Protein AF-A0A0N0SQZ1-F1 (afdb_monomer_lite)

Foldseek 3Di:
DVVLVVLVVVLVVVLVCQVVVPDPPPDQDLNNQLVVCVVVVVPVSNVVSVVVSVVVSVVCCCPVVPDD

pLDDT: mean 73.26, std 10.01, range [46.41, 85.69]

Radius of gyration: 13.74 Å; chains: 1; bounding box: 39×24×30 Å

Structure (mmCIF, N/CA/C/O backbone):
data_AF-A0A0N0SQZ1-F1
#
_entry.id   AF-A0A0N0SQZ1-F1
#
loop_
_atom_site.group_PDB
_atom_site.id
_atom_site.type_symbol
_atom_site.label_atom_id
_atom_site.label_alt_id
_atom_site.label_comp_id
_atom_site.label_asym_id
_atom_site.label_entity_id
_atom_site.label_seq_id
_atom_site.pdbx_PDB_ins_code
_atom_site.Cartn_x
_atom_site.Cartn_y
_atom_site.Cartn_z
_atom_site.occupancy
_atom_site.B_iso_or_equiv
_atom_site.auth_seq_id
_atom_site.auth_comp_id
_atom_site.auth_asym_id
_atom_site.auth_atom_id
_atom_site.pdbx_PDB_model_num
ATOM 1 N N . ALA A 1 1 ? -14.536 8.970 11.742 1.00 58.91 1 ALA A N 1
ATOM 2 C CA . ALA A 1 1 ? -13.456 9.810 11.173 1.00 58.91 1 ALA A CA 1
ATOM 3 C C . ALA A 1 1 ? -12.062 9.344 11.611 1.00 58.91 1 ALA A C 1
ATOM 5 O O . ALA A 1 1 ? -11.266 9.018 10.741 1.00 58.91 1 ALA A O 1
ATOM 6 N N . GLY A 1 2 ? -11.778 9.230 12.919 1.00 74.12 2 GLY A N 1
ATOM 7 C CA . GLY A 1 2 ? -10.431 8.884 13.414 1.00 74.12 2 GLY A CA 1
ATOM 8 C C . GLY A 1 2 ? -9.904 7.502 13.006 1.00 74.12 2 GLY A C 1
ATOM 9 O O . GLY A 1 2 ? -8.719 7.354 12.752 1.00 74.12 2 GLY A O 1
ATOM 10 N N . LEU A 1 3 ? -10.779 6.507 12.857 1.00 72.81 3 LEU A N 1
ATOM 11 C CA . LEU A 1 3 ? -10.383 5.130 12.542 1.00 72.81 3 LEU A CA 1
ATOM 12 C C . LEU A 1 3 ? -9.880 5.009 11.079 1.00 72.81 3 LEU A C 1
ATOM 14 O O . LEU A 1 3 ? -8.808 4.461 10.843 1.00 72.81 3 LEU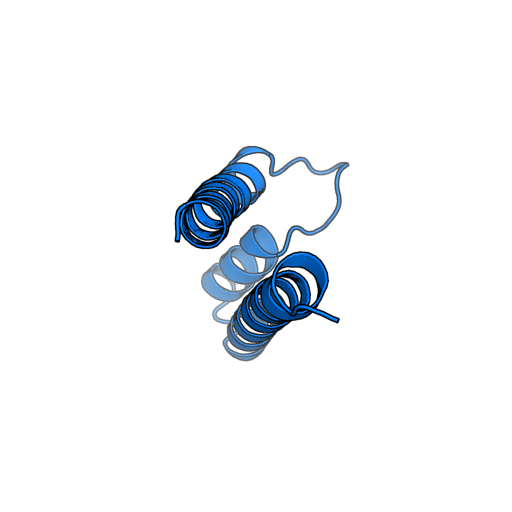 A O 1
ATOM 18 N N . LYS A 1 4 ? -10.566 5.647 10.111 1.00 70.56 4 LYS A N 1
ATOM 19 C CA . LYS A 1 4 ? -10.104 5.754 8.706 1.00 70.56 4 LYS A CA 1
ATOM 20 C C . LYS A 1 4 ? -8.814 6.573 8.570 1.00 70.56 4 LYS A C 1
ATOM 22 O O . LYS A 1 4 ? -7.947 6.242 7.768 1.00 70.56 4 LYS A O 1
ATOM 27 N N . GLN A 1 5 ? -8.668 7.633 9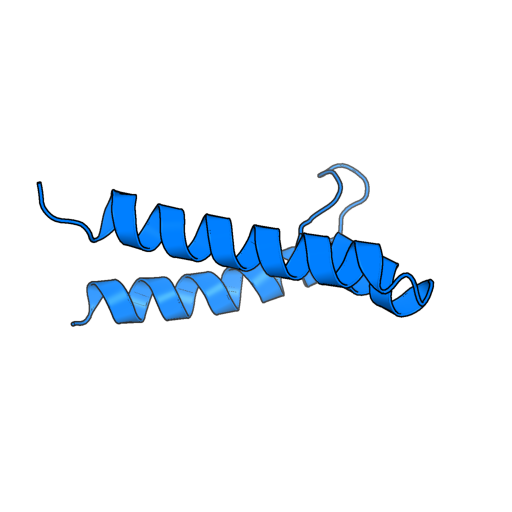.371 1.00 76.19 5 GLN A N 1
ATOM 28 C CA . GLN A 1 5 ? -7.433 8.427 9.419 1.00 76.19 5 GLN A CA 1
ATOM 29 C C . GLN A 1 5 ? -6.263 7.635 10.024 1.00 76.19 5 GLN A C 1
ATOM 31 O O . GLN A 1 5 ? -5.154 7.711 9.501 1.00 76.19 5 GLN A O 1
ATOM 36 N N . GLY A 1 6 ? -6.515 6.831 11.063 1.00 82.00 6 GLY A N 1
ATOM 37 C CA . GLY A 1 6 ? -5.536 5.922 11.660 1.00 82.00 6 GLY A CA 1
ATOM 38 C C . GLY A 1 6 ? -5.047 4.862 10.675 1.00 82.00 6 GLY A C 1
ATOM 39 O O . GLY A 1 6 ? -3.845 4.668 10.543 1.00 82.00 6 GLY A O 1
ATOM 40 N N . TRP A 1 7 ? -5.949 4.262 9.893 1.00 82.00 7 TRP A N 1
ATOM 41 C CA . TRP A 1 7 ? -5.573 3.327 8.827 1.00 82.00 7 TRP A CA 1
ATOM 42 C C . TRP A 1 7 ? -4.705 3.977 7.746 1.00 82.00 7 TRP A C 1
ATOM 44 O O . TRP A 1 7 ? -3.652 3.452 7.395 1.00 82.00 7 TRP A O 1
ATOM 54 N N . ALA A 1 8 ? -5.087 5.163 7.266 1.00 80.06 8 ALA A N 1
ATOM 55 C CA . ALA A 1 8 ? -4.301 5.889 6.271 1.00 80.06 8 ALA A CA 1
ATOM 56 C C . ALA A 1 8 ? -2.910 6.317 6.786 1.00 80.06 8 ALA A C 1
ATOM 58 O O . ALA A 1 8 ? -2.001 6.544 5.981 1.00 80.06 8 ALA A O 1
ATOM 59 N N . PHE A 1 9 ? -2.740 6.458 8.104 1.00 78.81 9 PHE A N 1
ATOM 60 C CA . PHE A 1 9 ? -1.447 6.688 8.747 1.00 78.81 9 PHE A CA 1
ATOM 61 C C . PHE A 1 9 ? -0.639 5.387 8.843 1.00 78.81 9 PHE A C 1
ATOM 63 O O . PHE A 1 9 ? 0.496 5.344 8.371 1.00 78.81 9 PHE A O 1
ATOM 70 N N . SER A 1 10 ? -1.249 4.304 9.336 1.00 83.56 10 SER A N 1
ATOM 71 C CA . SER A 1 10 ? -0.633 2.975 9.388 1.00 83.56 10 SER A CA 1
ATOM 72 C C . SER A 1 10 ? -0.184 2.480 8.011 1.00 83.56 10 SER A C 1
ATOM 74 O O . SER A 1 10 ? 0.907 1.935 7.906 1.00 83.56 10 SER A O 1
ATOM 76 N N . TRP A 1 11 ? -0.951 2.732 6.944 1.00 81.44 11 TRP A N 1
ATOM 77 C CA . TRP A 1 11 ? -0.588 2.360 5.571 1.00 81.44 11 TRP A CA 1
ATOM 78 C C . TRP A 1 11 ? 0.671 3.079 5.073 1.00 81.44 11 TRP A C 1
ATOM 80 O O . TRP A 1 11 ? 1.563 2.466 4.487 1.00 81.44 11 TRP A O 1
ATOM 90 N N . ARG A 1 12 ? 0.781 4.387 5.348 1.00 80.50 12 ARG A N 1
ATOM 91 C CA . ARG A 1 12 ? 1.971 5.179 4.996 1.00 80.50 12 ARG A CA 1
ATOM 92 C C . ARG A 1 12 ? 3.206 4.701 5.759 1.00 80.50 12 ARG A C 1
ATOM 94 O O . ARG A 1 12 ? 4.284 4.633 5.175 1.00 80.50 12 ARG A O 1
ATOM 101 N N . SER A 1 13 ? 3.046 4.337 7.031 1.00 82.31 13 SER A N 1
ATOM 102 C CA . SER A 1 13 ? 4.127 3.761 7.835 1.00 82.31 13 SER A CA 1
ATOM 103 C C . SER A 1 13 ? 4.489 2.335 7.409 1.00 82.31 13 SER A C 1
ATOM 105 O O . SER A 1 13 ? 5.668 2.007 7.427 1.00 82.31 13 SER A O 1
ATOM 107 N N . LEU A 1 14 ? 3.523 1.514 6.978 1.00 79.75 14 LEU A N 1
ATOM 108 C CA . LEU A 1 14 ? 3.753 0.149 6.490 1.00 79.75 14 LEU A CA 1
ATOM 109 C C . LEU A 1 14 ? 4.551 0.146 5.186 1.00 79.75 14 LEU A C 1
ATOM 111 O O . LEU A 1 14 ? 5.553 -0.548 5.107 1.00 79.75 14 LEU A O 1
ATOM 115 N N . MET A 1 15 ? 4.183 0.974 4.205 1.00 76.81 15 MET A N 1
ATOM 116 C CA . MET A 1 15 ? 4.942 1.095 2.950 1.00 76.81 15 MET A CA 1
ATOM 117 C C . MET A 1 15 ? 6.393 1.538 3.192 1.00 76.81 15 MET A C 1
ATOM 119 O O . MET A 1 15 ? 7.318 1.018 2.575 1.00 76.81 15 MET A O 1
ATOM 123 N N . ALA A 1 16 ? 6.607 2.482 4.116 1.00 72.12 16 ALA A N 1
ATOM 124 C CA . ALA A 1 16 ? 7.952 2.891 4.520 1.00 72.12 16 ALA A CA 1
ATOM 125 C C . ALA A 1 16 ? 8.696 1.767 5.262 1.00 72.12 16 ALA A C 1
ATOM 127 O O . ALA A 1 16 ? 9.887 1.558 5.034 1.00 72.12 16 ALA A O 1
ATOM 128 N N . ALA A 1 17 ? 7.991 1.022 6.118 1.00 71.31 17 ALA A N 1
ATOM 129 C CA . ALA A 1 17 ? 8.539 -0.125 6.826 1.00 71.31 17 ALA A CA 1
ATOM 130 C C . ALA A 1 17 ? 8.922 -1.262 5.870 1.00 71.31 17 ALA A C 1
ATOM 132 O O . ALA A 1 17 ? 9.985 -1.830 6.057 1.00 71.31 17 ALA A O 1
ATOM 133 N N . GLU A 1 18 ? 8.147 -1.554 4.822 1.00 69.31 18 GLU A N 1
ATOM 134 C CA . GLU A 1 18 ? 8.491 -2.574 3.816 1.00 69.31 18 GLU A CA 1
ATOM 135 C C . GLU A 1 18 ? 9.767 -2.228 3.035 1.00 69.31 18 GLU A C 1
ATOM 137 O O . GLU A 1 18 ? 10.544 -3.117 2.698 1.00 69.31 18 GLU A O 1
ATOM 142 N N . ILE A 1 19 ? 10.022 -0.941 2.775 1.00 66.62 19 ILE A N 1
ATOM 143 C CA . ILE A 1 19 ? 11.252 -0.498 2.102 1.00 66.62 19 ILE A CA 1
ATOM 144 C C . ILE A 1 19 ? 12.468 -0.636 3.033 1.00 66.62 19 ILE A C 1
ATOM 146 O O . ILE A 1 19 ? 13.531 -1.066 2.588 1.00 66.62 19 ILE A O 1
ATOM 150 N N . ILE A 1 20 ? 12.331 -0.317 4.324 1.00 62.56 20 ILE A N 1
ATOM 151 C CA . ILE A 1 20 ? 13.434 -0.374 5.305 1.00 62.56 20 ILE A CA 1
ATOM 152 C C . ILE A 1 20 ? 13.683 -1.807 5.803 1.00 62.56 20 ILE A C 1
ATOM 154 O O . ILE A 1 20 ? 14.829 -2.209 5.982 1.00 62.56 20 ILE A O 1
ATOM 158 N N . ALA A 1 21 ? 12.623 -2.593 5.992 1.00 57.41 21 ALA A N 1
ATOM 159 C CA . ALA A 1 21 ? 12.666 -3.993 6.412 1.00 57.41 21 ALA A CA 1
ATOM 160 C C . ALA A 1 21 ? 12.970 -4.958 5.254 1.00 57.41 21 ALA A C 1
ATOM 162 O O . ALA A 1 21 ? 12.817 -6.168 5.421 1.00 57.41 21 ALA A O 1
ATOM 163 N N . SER A 1 22 ? 13.423 -4.425 4.112 1.00 53.19 22 SER A N 1
ATOM 164 C CA . SER A 1 22 ? 13.994 -5.141 2.971 1.00 53.19 22 SER A CA 1
ATOM 165 C C . SER A 1 22 ? 15.066 -6.134 3.422 1.00 53.19 22 SER A C 1
ATOM 167 O O . SER A 1 22 ? 16.255 -5.823 3.463 1.00 53.19 22 SER A O 1
ATOM 169 N N . SER A 1 23 ? 14.643 -7.335 3.785 1.00 46.41 23 SER A N 1
ATOM 170 C CA . SER A 1 23 ? 15.491 -8.398 4.302 1.00 46.41 23 SER A CA 1
ATOM 171 C C . SER A 1 23 ? 15.366 -9.589 3.351 1.00 46.41 23 SER A C 1
ATOM 173 O O . SER A 1 23 ? 14.246 -9.968 3.013 1.00 46.41 23 SER A O 1
ATOM 175 N N . PRO A 1 24 ? 16.485 -10.177 2.887 1.00 51.47 24 PRO A N 1
ATOM 176 C CA . PRO A 1 24 ? 16.470 -11.274 1.911 1.00 51.47 24 PRO A CA 1
ATOM 177 C C . PRO A 1 24 ? 15.626 -12.492 2.328 1.00 51.47 24 PRO A C 1
ATOM 179 O O . PRO A 1 24 ? 15.213 -13.264 1.471 1.00 51.47 24 PRO A O 1
ATOM 182 N N . ASP A 1 25 ? 15.362 -12.645 3.629 1.00 50.06 25 ASP A N 1
ATOM 183 C CA . ASP A 1 25 ? 14.649 -13.775 4.238 1.00 50.06 25 ASP A CA 1
ATOM 184 C C . ASP A 1 25 ? 13.115 -13.599 4.285 1.00 50.06 25 ASP A C 1
ATOM 186 O O . ASP A 1 25 ? 12.389 -14.581 4.407 1.00 50.06 25 ASP A O 1
ATOM 190 N N . LEU A 1 26 ? 12.592 -12.366 4.173 1.00 54.38 26 LEU A N 1
ATOM 191 C CA . LEU A 1 26 ? 11.156 -12.075 4.356 1.00 54.38 26 LEU A CA 1
ATOM 192 C C . LEU A 1 26 ? 10.317 -12.136 3.061 1.00 54.38 26 LEU A C 1
ATOM 194 O O . LEU A 1 26 ? 9.095 -12.000 3.115 1.00 54.38 26 LEU A O 1
ATOM 198 N N . GLY A 1 27 ? 10.937 -12.403 1.908 1.00 55.16 27 GLY A N 1
ATOM 199 C CA . GLY A 1 27 ? 10.262 -12.447 0.606 1.00 55.16 27 GLY A CA 1
ATOM 200 C C . GLY A 1 27 ? 10.097 -11.071 -0.056 1.00 55.16 27 GLY A C 1
ATOM 201 O O . GLY A 1 27 ? 10.433 -10.037 0.512 1.00 55.16 27 GLY A O 1
ATOM 202 N N . LEU A 1 28 ? 9.616 -11.065 -1.305 1.00 60.66 28 LEU A N 1
ATOM 203 C CA . LEU A 1 28 ? 9.451 -9.854 -2.119 1.00 60.66 28 LEU A CA 1
ATOM 204 C C . LEU A 1 28 ? 8.309 -8.980 -1.571 1.00 60.66 28 LEU A C 1
ATOM 206 O O . LEU A 1 28 ? 7.137 -9.286 -1.790 1.00 60.66 28 LEU A O 1
ATOM 210 N N . GLY A 1 29 ? 8.646 -7.882 -0.890 1.00 67.31 29 GLY A N 1
ATOM 211 C CA . GLY A 1 29 ? 7.666 -6.881 -0.449 1.00 67.31 29 GLY A CA 1
ATOM 212 C C . GLY A 1 29 ? 7.048 -6.108 -1.622 1.00 67.31 29 GLY A C 1
ATOM 213 O O . GLY A 1 29 ? 7.693 -5.917 -2.657 1.00 67.31 29 GLY A O 1
ATOM 214 N N . LEU A 1 30 ? 5.816 -5.607 -1.472 1.00 67.62 30 LEU A N 1
ATOM 215 C CA . LEU A 1 30 ? 5.131 -4.845 -2.530 1.00 67.62 30 LEU A CA 1
ATOM 216 C C . LEU A 1 30 ? 5.884 -3.549 -2.864 1.00 67.62 30 LEU A C 1
ATOM 218 O O . LEU A 1 30 ? 6.029 -3.199 -4.038 1.00 67.62 30 LEU A O 1
ATOM 222 N N . GLY A 1 31 ? 6.441 -2.882 -1.846 1.00 68.06 31 GLY A N 1
ATOM 223 C CA . GLY A 1 31 ? 7.334 -1.734 -2.033 1.00 68.06 31 GLY A CA 1
ATOM 2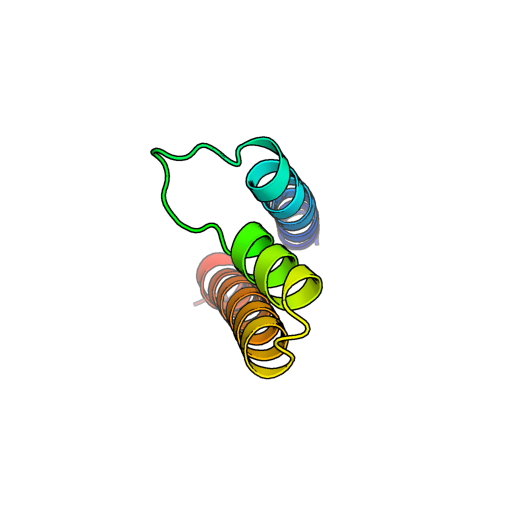24 C C . GLY A 1 31 ? 8.633 -2.081 -2.773 1.00 68.06 31 GLY A C 1
ATOM 225 O O . GLY A 1 31 ? 9.075 -1.323 -3.636 1.00 68.06 31 GLY A O 1
ATOM 226 N N . GLN A 1 32 ? 9.213 -3.256 -2.508 1.00 67.44 32 GLN A N 1
ATOM 227 C CA . GLN A 1 32 ? 10.401 -3.732 -3.223 1.00 67.44 32 GLN A CA 1
ATOM 228 C C . GLN A 1 32 ? 10.093 -4.096 -4.674 1.00 67.44 32 GLN A C 1
ATOM 230 O O . GLN A 1 32 ? 10.929 -3.869 -5.540 1.00 67.44 32 GLN A O 1
ATOM 235 N N . LEU A 1 33 ? 8.920 -4.655 -4.972 1.00 70.38 33 LEU A N 1
ATOM 236 C CA . LEU A 1 33 ? 8.530 -5.011 -6.340 1.00 70.38 33 LEU A CA 1
ATOM 237 C C . LEU A 1 33 ? 8.389 -3.757 -7.218 1.00 70.38 33 LEU A C 1
ATOM 239 O O . LEU A 1 33 ? 8.816 -3.749 -8.371 1.00 70.38 33 LEU A O 1
ATOM 243 N N . LEU A 1 34 ? 7.889 -2.667 -6.631 1.00 72.44 34 LEU A N 1
ATOM 244 C CA . LEU A 1 34 ? 7.799 -1.355 -7.270 1.00 72.44 34 LEU A CA 1
ATOM 245 C C . LEU A 1 34 ? 9.190 -0.736 -7.500 1.00 72.44 34 LEU A C 1
ATOM 247 O O . LEU A 1 34 ? 9.463 -0.219 -8.583 1.00 72.44 34 LEU A O 1
ATOM 251 N N . GLU A 1 35 ? 10.093 -0.848 -6.522 1.00 70.44 35 GLU A N 1
ATOM 252 C CA . GLU A 1 35 ? 11.474 -0.358 -6.630 1.00 70.44 35 GLU A CA 1
ATOM 253 C C . GLU A 1 35 ? 12.316 -1.172 -7.626 1.00 70.44 35 GLU A C 1
ATOM 255 O O . GLU A 1 35 ? 13.065 -0.606 -8.422 1.00 70.44 35 GLU A O 1
ATOM 260 N N . ASN A 1 36 ? 12.147 -2.495 -7.649 1.00 72.69 36 ASN A N 1
ATOM 261 C CA . ASN A 1 36 ? 12.774 -3.382 -8.628 1.00 72.69 36 ASN A CA 1
ATOM 262 C C . ASN A 1 36 ? 12.257 -3.107 -10.045 1.00 72.69 36 ASN A C 1
ATOM 264 O O . ASN A 1 36 ? 13.056 -3.003 -10.974 1.00 72.69 36 ASN A O 1
ATOM 268 N N . GLY A 1 37 ? 10.942 -2.923 -10.216 1.00 71.50 37 GLY A N 1
ATOM 269 C CA . GLY A 1 37 ? 10.354 -2.525 -11.496 1.00 71.50 37 GLY A CA 1
ATOM 270 C C . GLY A 1 37 ? 10.870 -1.165 -11.972 1.00 71.50 37 GLY A C 1
ATOM 271 O O . GLY A 1 37 ? 11.185 -0.996 -13.149 1.00 71.50 37 GLY A O 1
ATOM 272 N N . ARG A 1 38 ? 11.056 -0.211 -11.051 1.00 71.81 38 ARG A N 1
ATOM 273 C CA . ARG A 1 38 ? 11.650 1.098 -11.352 1.00 71.81 38 ARG A CA 1
ATOM 274 C C . ARG A 1 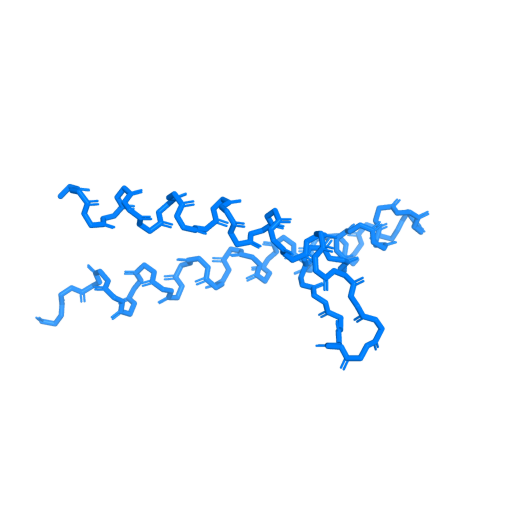38 ? 13.118 0.986 -11.776 1.00 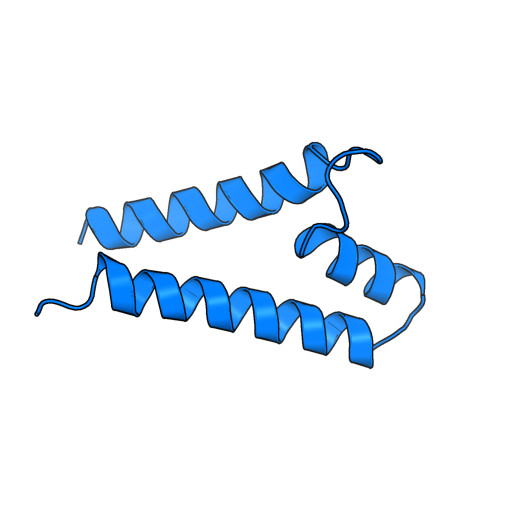71.81 38 ARG A C 1
ATOM 276 O O . ARG A 1 38 ? 13.498 1.609 -12.763 1.00 71.81 38 ARG A O 1
ATOM 283 N N . ASN A 1 39 ? 13.921 0.186 -11.074 1.00 74.25 39 ASN A N 1
ATOM 284 C CA . ASN A 1 39 ? 15.343 -0.012 -11.383 1.00 74.25 39 ASN A CA 1
ATOM 285 C C . ASN A 1 39 ? 15.570 -0.769 -12.700 1.00 74.25 39 ASN A C 1
ATOM 287 O O . ASN A 1 39 ? 16.518 -0.468 -13.420 1.00 74.25 39 ASN A O 1
ATOM 291 N N . ASN A 1 40 ? 14.680 -1.703 -13.045 1.00 77.69 40 ASN A N 1
ATOM 292 C CA . ASN A 1 40 ? 14.751 -2.471 -14.290 1.00 77.69 40 ASN A CA 1
ATOM 293 C C . ASN A 1 40 ? 14.021 -1.807 -15.473 1.00 77.69 40 ASN A C 1
ATOM 295 O O . ASN A 1 40 ? 13.999 -2.381 -16.560 1.00 77.69 40 ASN A O 1
ATOM 299 N N . ILE A 1 41 ? 13.424 -0.617 -15.289 1.00 70.62 41 ILE A N 1
ATOM 300 C CA . ILE A 1 41 ? 12.581 0.070 -16.295 1.00 70.62 41 ILE A CA 1
ATOM 301 C C . ILE A 1 41 ? 11.409 -0.833 -16.758 1.00 70.62 41 ILE A C 1
ATOM 303 O O . ILE A 1 41 ? 10.832 -0.674 -17.834 1.00 70.62 41 ILE A O 1
ATOM 307 N N . ASP A 1 42 ? 11.013 -1.788 -15.918 1.00 78.19 42 ASP A N 1
ATOM 308 C CA . ASP A 1 42 ? 9.916 -2.715 -16.174 1.00 78.19 42 ASP A CA 1
ATOM 309 C C . ASP A 1 42 ? 8.597 -2.060 -15.748 1.00 78.19 42 ASP A C 1
ATOM 311 O O . ASP A 1 42 ? 8.081 -2.247 -14.642 1.00 78.19 42 ASP A O 1
ATOM 315 N N . LEU A 1 43 ? 8.074 -1.223 -16.647 1.00 78.56 43 LEU A N 1
ATOM 316 C CA . LEU A 1 43 ? 6.797 -0.526 -16.488 1.00 78.56 43 LEU A CA 1
ATOM 317 C C . LEU A 1 43 ? 5.642 -1.489 -16.126 1.00 78.56 43 LEU A C 1
ATOM 319 O O . LEU A 1 43 ? 4.904 -1.168 -15.193 1.00 78.56 43 LEU A O 1
ATOM 323 N N . PRO A 1 44 ? 5.481 -2.665 -16.773 1.00 82.25 44 PRO A N 1
ATOM 324 C CA . PRO A 1 44 ? 4.512 -3.681 -16.353 1.00 82.25 44 PRO A CA 1
ATOM 325 C C . PRO A 1 44 ? 4.601 -4.069 -14.871 1.00 82.25 44 PRO A C 1
ATOM 327 O O . PRO A 1 44 ? 3.574 -4.105 -14.189 1.00 82.25 44 PRO A O 1
ATOM 330 N N . GLY A 1 45 ? 5.810 -4.315 -14.357 1.00 78.94 45 GLY A N 1
ATOM 331 C CA . GLY A 1 45 ? 6.034 -4.678 -12.954 1.00 78.94 45 GLY A CA 1
ATOM 332 C C . GLY A 1 45 ? 5.641 -3.562 -11.982 1.00 78.94 45 GLY A C 1
ATOM 333 O O . GLY A 1 45 ? 4.987 -3.814 -10.968 1.00 78.94 45 GLY A O 1
ATOM 334 N N . VAL A 1 46 ? 5.952 -2.310 -12.330 1.00 80.00 46 VAL A N 1
ATOM 335 C CA . VAL A 1 46 ? 5.551 -1.129 -11.545 1.00 80.00 46 VAL A CA 1
ATOM 336 C C . VAL A 1 46 ? 4.028 -0.988 -11.501 1.00 80.00 46 VAL A C 1
ATOM 338 O O . VAL A 1 46 ? 3.457 -0.772 -10.431 1.00 80.00 46 VAL A O 1
ATOM 341 N N . PHE A 1 47 ? 3.351 -1.148 -12.641 1.00 80.50 47 PHE A N 1
ATOM 342 C CA . PHE A 1 47 ? 1.889 -1.088 -12.704 1.00 80.50 47 PHE A CA 1
ATOM 343 C C . PHE A 1 47 ? 1.229 -2.197 -11.880 1.00 80.50 47 PHE A C 1
ATOM 345 O O . PHE A 1 47 ? 0.268 -1.930 -11.157 1.00 80.50 47 PHE A O 1
ATOM 352 N N . LEU A 1 48 ? 1.763 -3.419 -11.935 1.00 81.50 48 LEU A N 1
ATOM 353 C CA . LEU A 1 48 ? 1.278 -4.539 -11.131 1.00 81.50 48 LEU A CA 1
ATOM 354 C C . LEU A 1 48 ? 1.421 -4.259 -9.628 1.00 81.50 48 LEU A C 1
ATOM 356 O O . LEU A 1 48 ? 0.480 -4.496 -8.868 1.00 81.50 48 LEU A O 1
ATOM 360 N N . ALA A 1 49 ? 2.553 -3.690 -9.204 1.00 81.25 49 ALA A N 1
ATOM 361 C CA . ALA A 1 49 ? 2.771 -3.301 -7.813 1.00 81.25 49 ALA A CA 1
ATOM 362 C C . ALA A 1 49 ? 1.771 -2.227 -7.348 1.00 81.25 49 ALA A C 1
ATOM 364 O O . ALA A 1 49 ? 1.174 -2.363 -6.281 1.00 81.25 49 ALA A O 1
ATOM 365 N N . ILE A 1 50 ? 1.522 -1.193 -8.163 1.00 83.00 50 ILE A N 1
ATOM 366 C CA . ILE A 1 50 ? 0.538 -0.139 -7.854 1.00 83.00 50 ILE A CA 1
ATOM 367 C C . ILE A 1 50 ? -0.871 -0.725 -7.703 1.00 83.00 50 ILE A C 1
ATOM 369 O O . ILE A 1 50 ? -1.592 -0.367 -6.770 1.00 83.00 50 ILE A O 1
ATOM 373 N N . ILE A 1 51 ? -1.263 -1.639 -8.595 1.00 85.06 51 ILE A N 1
ATOM 374 C CA . ILE A 1 51 ? -2.568 -2.303 -8.526 1.00 85.06 51 ILE A CA 1
ATOM 375 C C . ILE A 1 51 ? -2.685 -3.132 -7.245 1.00 85.06 51 ILE A C 1
ATOM 377 O O . ILE A 1 51 ? -3.700 -3.031 -6.563 1.00 85.06 51 ILE A O 1
ATOM 381 N N . LEU A 1 52 ? -1.655 -3.897 -6.871 1.00 83.50 52 LEU A N 1
ATOM 382 C CA . LEU A 1 52 ? -1.660 -4.667 -5.622 1.00 83.50 52 LEU A CA 1
ATOM 383 C C . LEU A 1 52 ? -1.803 -3.770 -4.387 1.00 83.50 52 LEU A C 1
ATOM 385 O O . LEU A 1 52 ? -2.631 -4.054 -3.524 1.00 83.50 52 LEU A O 1
ATOM 389 N N . ILE A 1 53 ? -1.061 -2.661 -4.330 1.00 83.62 53 ILE A N 1
ATOM 390 C CA . ILE A 1 53 ? -1.151 -1.666 -3.248 1.00 83.62 53 ILE A CA 1
ATOM 391 C C . ILE A 1 53 ? -2.580 -1.110 -3.151 1.00 83.62 53 ILE A C 1
ATOM 393 O O . ILE A 1 53 ? -3.136 -1.022 -2.055 1.00 83.62 53 ILE A O 1
ATOM 397 N N . LEU A 1 54 ? -3.203 -0.775 -4.287 1.00 85.62 54 LEU A N 1
ATOM 398 C CA . LEU A 1 54 ? -4.595 -0.319 -4.323 1.00 85.62 54 LEU A CA 1
ATOM 399 C C . LEU A 1 54 ? -5.568 -1.399 -3.848 1.00 85.62 54 LEU A C 1
ATOM 401 O O . LEU A 1 54 ? -6.428 -1.110 -3.020 1.00 85.62 54 LEU A O 1
ATOM 405 N N . VAL A 1 55 ? -5.429 -2.634 -4.333 1.00 85.69 55 VAL A N 1
ATOM 406 C CA . VAL A 1 55 ? -6.303 -3.754 -3.960 1.00 85.69 55 VAL A CA 1
ATOM 407 C C . VAL A 1 55 ? -6.244 -4.008 -2.460 1.00 85.69 55 VAL A C 1
ATOM 409 O O . VAL A 1 55 ? -7.293 -4.118 -1.835 1.00 85.69 55 VAL A O 1
ATOM 412 N N . VAL A 1 56 ? -5.053 -4.046 -1.862 1.00 84.75 56 VAL A N 1
ATOM 413 C CA . VAL A 1 56 ? -4.904 -4.263 -0.416 1.00 84.75 56 VAL A CA 1
ATOM 414 C C . VAL A 1 56 ? -5.479 -3.086 0.378 1.00 84.75 56 VAL A C 1
ATOM 416 O O . VAL A 1 56 ? -6.217 -3.301 1.340 1.00 84.75 56 VAL A O 1
ATOM 419 N N . GLY A 1 57 ? -5.213 -1.845 -0.041 1.00 81.88 57 GLY A N 1
ATOM 420 C CA . GLY A 1 57 ? -5.768 -0.655 0.609 1.00 81.88 57 GLY A CA 1
ATOM 421 C C . GLY A 1 57 ? -7.300 -0.624 0.587 1.00 81.88 57 GLY A C 1
ATOM 422 O O . GLY A 1 57 ? -7.924 -0.319 1.604 1.00 81.88 57 GLY A O 1
ATOM 423 N N . ILE A 1 58 ? -7.902 -0.993 -0.548 1.00 83.62 58 ILE A N 1
ATOM 424 C CA . ILE A 1 58 ? -9.357 -1.074 -0.735 1.00 83.62 58 ILE A CA 1
ATOM 425 C C . ILE A 1 58 ? -9.943 -2.267 0.025 1.00 83.62 58 ILE A C 1
ATOM 427 O O . ILE A 1 58 ? -10.982 -2.123 0.662 1.00 83.62 58 ILE A O 1
ATOM 431 N N . ALA A 1 59 ? -9.285 -3.428 -0.001 1.00 84.19 59 ALA A N 1
ATOM 432 C CA . ALA A 1 59 ? -9.727 -4.617 0.720 1.00 84.19 59 ALA A CA 1
ATOM 433 C C . ALA A 1 59 ? -9.793 -4.357 2.226 1.00 84.19 59 ALA A C 1
ATOM 435 O O . ALA A 1 59 ? -10.771 -4.738 2.857 1.00 84.19 59 ALA A O 1
ATOM 436 N N . ILE A 1 60 ? -8.810 -3.660 2.802 1.00 80.88 60 ILE A N 1
ATOM 437 C CA . ILE A 1 60 ? -8.852 -3.289 4.219 1.00 80.88 60 ILE A CA 1
ATOM 438 C C . ILE A 1 60 ? -9.913 -2.210 4.483 1.00 80.88 60 ILE A C 1
ATOM 440 O O . ILE A 1 60 ? -10.613 -2.304 5.493 1.00 80.88 60 ILE A O 1
ATOM 444 N N . ASP A 1 61 ? -10.079 -1.215 3.596 1.00 80.50 61 ASP A N 1
ATOM 445 C CA . ASP A 1 61 ? -11.161 -0.224 3.745 1.00 80.50 61 ASP A CA 1
ATOM 446 C C . ASP A 1 61 ? -12.533 -0.916 3.769 1.00 80.50 61 ASP A C 1
ATOM 448 O O . ASP A 1 61 ? -13.347 -0.667 4.654 1.00 80.50 61 ASP A O 1
ATOM 452 N N . LEU A 1 62 ? -12.750 -1.879 2.873 1.00 78.81 62 LEU A N 1
ATOM 453 C CA . LEU A 1 62 ? -13.975 -2.672 2.810 1.00 78.81 62 LEU A CA 1
ATOM 454 C C . LEU A 1 62 ? -14.114 -3.666 3.972 1.00 78.81 62 LEU A C 1
ATOM 456 O O . LEU A 1 62 ? -15.217 -3.881 4.443 1.00 78.81 62 LEU A O 1
ATOM 460 N N . LEU A 1 63 ? -13.047 -4.294 4.461 1.00 78.88 63 LEU A N 1
ATOM 461 C CA . LEU A 1 63 ? -13.167 -5.366 5.461 1.00 78.88 63 LEU A CA 1
ATOM 462 C C . LEU A 1 63 ? -13.216 -4.825 6.899 1.00 78.88 63 LEU A C 1
ATOM 464 O O . LEU A 1 63 ? -13.932 -5.369 7.732 1.00 78.88 63 LEU A O 1
ATOM 468 N N . ILE A 1 64 ? -12.484 -3.743 7.191 1.00 75.69 64 ILE A N 1
ATOM 469 C CA . ILE A 1 64 ? -12.417 -3.133 8.532 1.00 75.69 64 ILE A CA 1
ATOM 470 C C . ILE A 1 64 ? -13.372 -1.940 8.669 1.00 75.69 64 ILE A C 1
ATOM 472 O O . ILE A 1 64 ? -13.878 -1.688 9.762 1.00 75.69 64 ILE A O 1
ATOM 476 N N . PHE A 1 65 ? -13.623 -1.192 7.588 1.00 72.25 65 PHE A N 1
ATOM 477 C CA . PHE A 1 65 ? -14.456 0.015 7.633 1.00 72.25 65 PHE A CA 1
ATOM 478 C C . PHE A 1 65 ? -15.778 -0.087 6.884 1.00 72.25 65 PHE A C 1
ATOM 480 O O . PHE A 1 65 ? -16.562 0.865 6.980 1.00 72.25 65 PHE A O 1
ATOM 487 N N . SER A 1 66 ? -16.060 -1.186 6.176 1.00 65.56 66 SER A N 1
ATOM 488 C CA . SER A 1 66 ? -17.433 -1.434 5.746 1.00 65.56 66 SER A CA 1
ATOM 489 C C . SER A 1 66 ? -18.216 -1.940 6.953 1.00 65.56 66 SER A C 1
ATOM 491 O O . SER A 1 66 ? -17.858 -2.971 7.525 1.00 65.56 66 SER A O 1
ATOM 493 N N . PRO A 1 67 ? -19.272 -1.227 7.3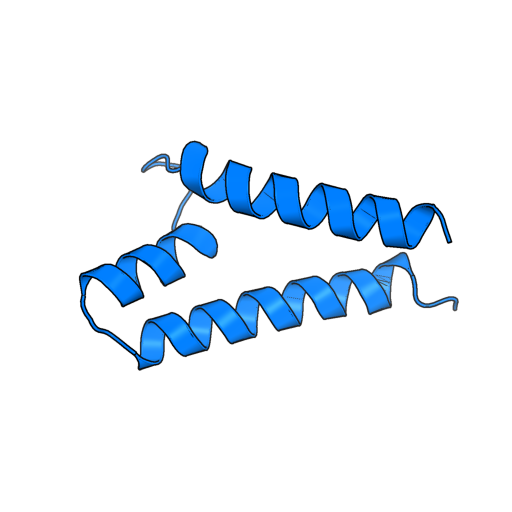65 1.00 62.66 67 PRO A N 1
ATOM 494 C CA . PRO A 1 67 ? -20.202 -1.773 8.326 1.00 62.66 67 PRO A CA 1
ATOM 495 C C . PRO A 1 67 ? -20.968 -2.886 7.604 1.00 62.66 67 PRO A C 1
ATOM 497 O O . PRO A 1 67 ? -21.561 -2.649 6.548 1.00 62.66 67 PRO A O 1
ATOM 500 N N . VAL A 1 68 ? -20.919 -4.101 8.138 1.00 51.50 68 VAL A N 1
ATOM 501 C CA . VAL A 1 68 ? -22.119 -4.944 8.105 1.00 51.50 68 VAL A CA 1
ATOM 502 C C . VAL A 1 68 ? -23.139 -4.373 9.079 1.00 51.50 68 VAL A C 1
ATOM 504 O O . VAL A 1 68 ? -22.707 -3.835 10.127 1.00 51.50 68 VAL A O 1
#

Secondary structure (DSSP, 8-state):
-HHHHHHHHHHHHHHHHHHHT--TTS---HHHHHHHHHHTT-HHHHHHHHHHHHHHHHHHHHHHHS--

Sequence (68 aa):
AGLKQGWAFSWRSLMAAEIIASSPDLGLGLGQLLENGRNNIDLPGVFLAIILILVVGIAIDLLIFSPV